Protein AF-A0AAV6MIE3-F1 (afdb_monomer)

Secondary structure (DSSP, 8-state):
-HHHHHHHHHHHHHHTTT-----S------GGGGGGGHHHHHH-PPPPHHHHHHHHHTGGGHHHHHH-TTTHHHHHSHHHHHHHHHHT-PPP--

InterPro domains:
  IPR016140 Bifunctional inhibitor/plant lipid transfer protein/seed storage helical domain [PF00234] (31-94)
  IPR016140 Bifunctional inhibitor/plant lipid transfer protein/seed storage helical domain [SM00499] (29-94)
  IPR033872 Non-specific lipid-transfer protein type 2 [PTHR33214] (2-94)
  IPR033872 Non-specific lipid-transfer protein type 2 [cd01959] (29-94)

Solvent-accessible surface area (backbone atoms only — not comparable to full-atom values): 5722 Å² total; per-residue (Å²): 112,72,73,61,53,54,52,54,52,55,54,56,58,56,57,62,71,72,60,83,68,71,86,55,82,77,66,75,81,52,80,70,58,52,55,64,33,50,62,29,64,72,71,74,48,80,67,49,72,68,23,33,55,39,49,55,63,44,52,87,39,47,58,63,39,57,70,32,86,80,46,24,64,55,59,71,29,71,59,43,46,52,47,30,57,75,54,72,40,83,83,80,91,121

Radius of gyration: 19.36 Å; Cα contacts (8 Å, |Δi|>4): 74; chains: 1; bounding box: 42×34×52 Å

Structure (mmCIF, N/CA/C/O backbone):
data_AF-A0AAV6MIE3-F1
#
_entry.id   AF-A0AAV6MIE3-F1
#
loop_
_atom_site.group_PDB
_atom_site.id
_atom_site.type_symbol
_atom_site.label_atom_id
_atom_site.label_alt_id
_atom_site.label_comp_id
_atom_site.label_asym_id
_atom_site.label_entity_id
_atom_site.label_seq_id
_atom_site.pdbx_PDB_ins_code
_atom_site.Cartn_x
_atom_site.Cartn_y
_atom_site.Cartn_z
_atom_site.occupancy
_atom_site.B_iso_or_equiv
_atom_site.auth_seq_id
_atom_site.auth_comp_id
_atom_site.auth_asym_id
_atom_site.auth_atom_id
_atom_site.pdbx_PDB_model_num
ATOM 1 N N . MET A 1 1 ? 29.374 -18.663 -40.412 1.00 49.97 1 MET A N 1
ATOM 2 C CA . MET A 1 1 ? 28.413 -17.541 -40.270 1.00 49.97 1 MET A CA 1
ATOM 3 C C . MET A 1 1 ? 27.057 -17.997 -39.719 1.00 49.97 1 MET A C 1
ATOM 5 O O . MET A 1 1 ? 26.659 -17.479 -38.688 1.00 49.97 1 MET A O 1
ATOM 9 N N . LYS A 1 2 ? 26.412 -19.036 -40.282 1.00 48.22 2 LYS A N 1
ATOM 10 C CA . LYS A 1 2 ? 25.129 -19.602 -39.790 1.00 48.22 2 LYS A CA 1
ATOM 11 C C . LYS A 1 2 ? 25.073 -19.933 -38.281 1.00 48.22 2 LYS A C 1
ATOM 13 O O . LYS A 1 2 ? 24.120 -19.559 -37.617 1.00 48.22 2 LYS A O 1
ATOM 18 N N . LYS A 1 3 ? 26.123 -20.552 -37.717 1.00 43.09 3 LYS A N 1
ATOM 19 C CA . LYS A 1 3 ? 26.182 -20.924 -36.283 1.00 43.09 3 LYS A CA 1
ATOM 20 C C . LYS A 1 3 ? 26.196 -19.725 -35.322 1.00 43.09 3 LYS A C 1
ATOM 22 O O . LYS A 1 3 ? 25.668 -19.821 -34.223 1.00 43.09 3 LYS A O 1
ATOM 27 N N . ARG A 1 4 ? 26.784 -18.595 -35.741 1.00 52.66 4 ARG A N 1
ATOM 28 C CA . ARG A 1 4 ? 26.840 -17.368 -34.928 1.00 52.66 4 ARG A CA 1
ATOM 29 C C . ARG A 1 4 ? 25.507 -16.620 -34.933 1.00 52.66 4 ARG A C 1
ATOM 31 O O . ARG A 1 4 ? 25.168 -16.007 -33.932 1.00 52.66 4 ARG A O 1
ATOM 38 N N . LEU A 1 5 ? 24.740 -16.741 -36.019 1.00 56.97 5 LEU A N 1
ATOM 39 C CA . LEU A 1 5 ? 23.400 -16.168 -36.129 1.00 56.97 5 LEU A CA 1
ATOM 40 C C . LEU A 1 5 ? 22.400 -16.891 -35.209 1.00 56.97 5 LEU A C 1
ATOM 42 O O . LEU A 1 5 ? 21.666 -16.230 -34.488 1.00 56.97 5 LEU A O 1
ATOM 46 N N . CYS A 1 6 ? 22.438 -18.229 -35.141 1.00 57.09 6 CYS A N 1
ATOM 47 C CA . CYS A 1 6 ? 21.580 -19.001 -34.228 1.00 57.09 6 CYS A CA 1
ATOM 48 C C . CYS A 1 6 ? 21.855 -18.702 -32.743 1.00 57.09 6 CYS A C 1
ATOM 50 O O . CYS A 1 6 ? 20.919 -18.605 -31.958 1.00 57.09 6 CYS A O 1
ATOM 52 N N . LEU A 1 7 ? 23.128 -18.531 -32.363 1.00 56.44 7 LEU A N 1
ATOM 53 C CA . LEU A 1 7 ? 23.513 -18.205 -30.984 1.00 56.44 7 LEU A CA 1
ATOM 54 C C . LEU A 1 7 ? 23.044 -16.805 -30.562 1.00 56.44 7 LEU A C 1
ATOM 56 O O . LEU A 1 7 ? 22.573 -16.638 -29.444 1.00 56.44 7 LEU A O 1
ATOM 60 N N . MET A 1 8 ? 23.115 -15.820 -31.460 1.00 56.25 8 MET A N 1
ATOM 61 C CA . MET A 1 8 ? 22.619 -14.461 -31.197 1.00 56.25 8 MET A CA 1
ATOM 62 C C . MET A 1 8 ? 21.094 -14.434 -31.014 1.00 56.25 8 MET A C 1
ATOM 64 O O . MET A 1 8 ? 20.597 -13.772 -30.106 1.00 56.25 8 MET A O 1
ATOM 68 N N . VAL A 1 9 ? 20.358 -15.196 -31.834 1.00 57.59 9 VAL A N 1
ATOM 69 C CA . VAL A 1 9 ? 18.893 -15.312 -31.730 1.00 57.59 9 VAL A CA 1
ATOM 70 C C . VAL A 1 9 ? 18.491 -15.982 -30.415 1.00 57.59 9 VAL A C 1
ATOM 72 O O . VAL A 1 9 ? 17.615 -15.470 -29.726 1.00 57.59 9 VAL A O 1
ATOM 75 N N . ALA A 1 10 ? 19.175 -17.062 -30.021 1.00 57.38 10 ALA A N 1
ATOM 76 C CA . ALA A 1 10 ? 18.893 -17.770 -28.772 1.00 57.38 10 ALA A CA 1
ATOM 77 C C . ALA A 1 10 ? 19.126 -16.893 -27.526 1.00 57.38 10 ALA A C 1
ATOM 79 O O . ALA A 1 10 ? 18.330 -16.927 -26.588 1.00 57.38 10 ALA A O 1
ATOM 80 N N . VAL A 1 11 ? 20.178 -16.066 -27.528 1.00 56.38 11 VAL A N 1
ATOM 81 C CA . VAL A 1 11 ? 20.474 -15.143 -26.421 1.00 56.38 11 VAL A CA 1
ATOM 82 C C . VAL A 1 11 ? 19.448 -14.006 -26.353 1.00 56.38 11 VAL A C 1
ATOM 84 O O . VAL A 1 11 ? 18.966 -13.702 -25.265 1.00 56.38 11 VAL A O 1
ATOM 87 N N . MET A 1 12 ? 19.033 -13.428 -27.489 1.00 52.50 12 MET A N 1
ATOM 88 C CA . MET A 1 12 ? 17.985 -12.394 -27.494 1.00 52.50 12 MET A CA 1
ATOM 89 C C . MET A 1 12 ? 16.624 -12.920 -27.020 1.00 52.50 12 MET A C 1
ATOM 91 O O . MET A 1 12 ? 15.912 -12.208 -26.316 1.00 52.50 12 MET A O 1
ATOM 95 N N . THR A 1 13 ? 16.276 -14.174 -27.330 1.00 51.91 13 THR A N 1
ATOM 96 C CA . THR A 1 13 ? 15.018 -14.774 -26.855 1.00 51.91 13 THR A CA 1
ATOM 97 C C . THR A 1 13 ? 15.007 -15.067 -25.354 1.00 51.91 13 THR A C 1
ATOM 99 O O . THR A 1 13 ? 13.947 -15.012 -24.741 1.00 51.91 13 THR A O 1
ATOM 102 N N . MET A 1 14 ? 16.163 -15.338 -24.735 1.00 49.41 14 MET A N 1
ATOM 103 C CA . MET A 1 14 ? 16.243 -15.583 -23.287 1.00 49.41 14 MET A CA 1
ATOM 104 C C . MET A 1 14 ? 16.175 -14.289 -22.466 1.00 49.41 14 MET A C 1
ATOM 106 O O . MET A 1 14 ? 15.614 -14.292 -21.375 1.00 49.41 14 MET A O 1
ATOM 110 N N . VAL A 1 15 ? 16.688 -13.172 -22.993 1.00 51.06 15 VAL A N 1
ATOM 111 C CA . VAL A 1 15 ? 16.619 -11.863 -22.313 1.00 51.06 15 VAL A CA 1
ATOM 112 C C . VAL A 1 15 ? 15.186 -11.315 -22.283 1.00 51.06 15 VAL A C 1
ATOM 114 O O . VAL A 1 15 ? 14.797 -10.693 -21.300 1.00 51.06 15 VAL A O 1
ATOM 117 N N . ALA A 1 16 ? 14.369 -11.619 -23.296 1.00 49.50 16 ALA A N 1
ATOM 118 C CA . ALA A 1 16 ? 12.966 -11.197 -23.349 1.00 49.50 16 ALA A CA 1
ATOM 119 C C . ALA A 1 16 ? 12.062 -11.891 -22.307 1.00 49.50 16 ALA A C 1
ATOM 121 O O . ALA A 1 16 ? 10.980 -11.396 -22.013 1.00 49.50 16 ALA A O 1
ATOM 122 N N . LEU A 1 17 ? 12.497 -13.021 -21.736 1.00 47.84 17 LEU A N 1
ATOM 123 C CA . LEU A 1 17 ? 11.748 -13.769 -20.715 1.00 47.84 17 LEU A CA 1
ATOM 124 C C . LEU A 1 17 ? 12.020 -13.286 -19.280 1.00 47.84 17 LEU A C 1
ATOM 126 O O . LEU A 1 17 ? 11.339 -13.729 -18.358 1.00 47.84 17 LEU A O 1
ATOM 130 N N . LEU A 1 18 ? 13.002 -12.399 -19.077 1.00 49.31 18 LEU A N 1
ATOM 131 C CA . LEU A 1 18 ? 13.361 -11.862 -17.756 1.00 49.31 18 LEU A CA 1
ATOM 132 C C . LEU A 1 18 ? 12.739 -10.492 -17.466 1.00 49.31 18 LEU A C 1
ATOM 134 O O . LEU A 1 18 ? 12.708 -10.072 -16.313 1.00 49.31 18 LEU A O 1
ATOM 138 N N . THR A 1 19 ? 12.210 -9.812 -18.481 1.00 47.78 19 THR A N 1
ATOM 139 C CA . THR A 1 19 ? 11.431 -8.583 -18.313 1.00 47.78 19 THR A CA 1
ATOM 140 C C . THR A 1 19 ? 9.957 -8.942 -18.382 1.00 47.78 19 THR A C 1
ATOM 142 O O . THR A 1 19 ? 9.295 -8.767 -19.405 1.00 47.78 19 THR A O 1
ATOM 145 N N . GLY A 1 20 ? 9.455 -9.509 -17.288 1.00 49.12 20 GLY A N 1
ATOM 146 C CA . GLY A 1 20 ? 8.026 -9.602 -17.022 1.00 49.12 20 GLY A CA 1
ATOM 147 C C . GLY A 1 20 ? 7.438 -8.221 -16.750 1.00 49.12 20 GLY A C 1
ATOM 148 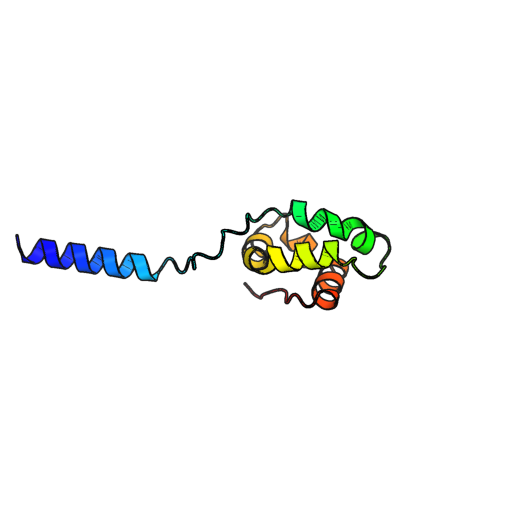O O . GLY A 1 20 ? 6.874 -8.007 -15.688 1.00 49.12 20 GLY A O 1
ATOM 149 N N . ASP A 1 21 ? 7.565 -7.295 -17.694 1.00 44.69 21 ASP A N 1
ATOM 150 C CA . ASP A 1 21 ? 6.850 -6.029 -17.661 1.00 44.69 21 ASP A CA 1
ATOM 151 C C . ASP A 1 21 ? 5.655 -6.204 -18.584 1.00 44.69 21 ASP A C 1
ATOM 153 O O . ASP A 1 21 ? 5.672 -5.883 -19.775 1.00 44.69 21 ASP A O 1
ATOM 157 N N . GLY A 1 22 ? 4.620 -6.832 -18.021 1.00 45.00 22 GLY A N 1
ATOM 158 C CA . GLY A 1 22 ? 3.294 -6.781 -18.606 1.00 45.00 22 GLY A CA 1
ATOM 159 C C . GLY A 1 22 ? 2.998 -5.326 -18.936 1.00 45.00 22 GLY A C 1
ATOM 160 O O . GLY A 1 22 ? 3.137 -4.454 -18.079 1.00 45.00 22 GLY A O 1
ATOM 161 N N . VAL A 1 23 ? 2.620 -5.068 -20.185 1.00 47.59 23 VAL A N 1
ATOM 162 C CA . VAL A 1 23 ? 2.192 -3.748 -20.656 1.00 47.59 23 VAL A CA 1
ATOM 163 C C . VAL A 1 23 ? 0.794 -3.479 -20.070 1.00 47.59 23 VAL A C 1
ATOM 165 O O . VAL A 1 23 ? -0.229 -3.419 -20.739 1.00 47.59 23 VAL A O 1
ATOM 168 N N . ALA A 1 24 ? 0.717 -3.426 -18.744 1.00 51.91 24 ALA A N 1
ATOM 169 C CA . ALA A 1 24 ? -0.262 -2.599 -18.081 1.00 51.91 24 ALA A CA 1
ATOM 170 C C . ALA A 1 24 ? 0.137 -1.166 -18.426 1.00 51.91 24 ALA A C 1
ATOM 172 O O . ALA A 1 24 ? 1.333 -0.869 -18.500 1.00 51.91 24 ALA A O 1
ATOM 173 N N . GLU A 1 25 ? -0.830 -0.286 -18.680 1.00 49.06 25 GLU A N 1
ATOM 174 C CA . GLU A 1 25 ? -0.541 1.146 -18.702 1.00 49.06 25 GLU A CA 1
ATOM 175 C C . GLU A 1 25 ? 0.353 1.441 -17.505 1.00 49.06 25 GLU A C 1
ATOM 177 O O . GLU A 1 25 ? -0.025 1.103 -16.383 1.00 49.06 25 GLU A O 1
ATOM 182 N N . ALA A 1 26 ? 1.578 1.908 -17.762 1.00 56.88 26 ALA A N 1
ATOM 183 C CA . ALA A 1 26 ? 2.584 2.012 -16.723 1.00 56.88 26 ALA A CA 1
A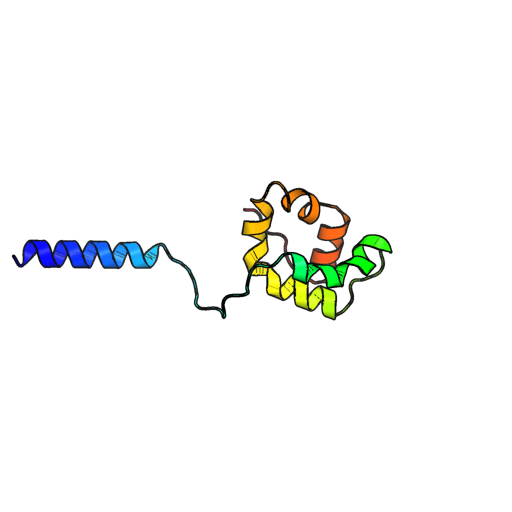TOM 184 C C . ALA A 1 26 ? 2.037 2.975 -15.674 1.00 56.88 26 ALA A C 1
ATOM 186 O O . ALA A 1 26 ? 2.087 4.195 -15.856 1.00 56.88 26 ALA A O 1
ATOM 187 N N . VAL A 1 27 ? 1.455 2.428 -14.601 1.00 64.31 27 VAL A N 1
ATOM 188 C CA . VAL A 1 27 ? 1.078 3.213 -13.441 1.00 64.31 27 VAL A CA 1
ATOM 189 C C . VAL A 1 27 ? 2.377 3.856 -13.023 1.00 64.31 27 VAL A C 1
ATOM 191 O O . VAL A 1 27 ? 3.334 3.180 -12.645 1.00 64.31 27 VAL A O 1
ATOM 194 N N . LYS A 1 28 ? 2.443 5.176 -13.169 1.00 85.31 28 LYS A N 1
ATOM 195 C CA . LYS A 1 28 ? 3.609 5.897 -12.712 1.00 85.31 28 LYS A CA 1
ATOM 196 C C . LYS A 1 28 ? 3.632 5.749 -11.200 1.00 85.31 28 LYS A C 1
ATOM 198 O O . LYS A 1 28 ? 2.753 6.272 -10.512 1.00 85.31 28 LYS A O 1
ATOM 203 N N . CYS A 1 29 ? 4.630 5.020 -10.712 1.00 90.75 29 CYS A N 1
ATOM 204 C CA . CYS A 1 29 ? 4.877 4.906 -9.292 1.00 90.75 29 CYS A CA 1
ATOM 205 C C . CYS A 1 29 ? 5.214 6.302 -8.767 1.00 90.75 29 CYS A C 1
ATOM 207 O O . CYS A 1 29 ? 6.315 6.816 -8.958 1.00 90.75 29 CYS A O 1
ATOM 209 N N . ASP A 1 30 ? 4.230 6.921 -8.126 1.00 93.62 30 ASP A N 1
ATOM 210 C CA . ASP A 1 30 ? 4.346 8.215 -7.478 1.00 93.62 30 ASP A CA 1
ATOM 211 C C . ASP A 1 30 ? 3.713 8.131 -6.079 1.00 93.62 30 ASP A C 1
ATOM 213 O O . ASP A 1 30 ? 2.484 8.123 -5.946 1.00 93.62 30 ASP A O 1
ATOM 217 N N . PRO A 1 31 ? 4.529 8.078 -5.010 1.00 91.12 31 PRO A N 1
ATOM 218 C CA . PRO A 1 31 ? 4.020 7.997 -3.645 1.00 91.12 31 PRO A CA 1
ATOM 219 C C . PRO A 1 31 ? 3.190 9.230 -3.252 1.00 91.12 31 PRO A C 1
ATOM 221 O O . PRO A 1 31 ? 2.407 9.168 -2.300 1.00 91.12 31 PRO A O 1
ATOM 224 N N . MET A 1 32 ? 3.306 10.346 -3.983 1.00 92.56 32 MET A N 1
ATOM 225 C CA . MET A 1 32 ? 2.509 11.550 -3.743 1.00 92.56 32 MET A CA 1
ATOM 226 C C . MET A 1 32 ? 1.025 11.345 -4.048 1.00 92.56 32 MET A C 1
ATOM 228 O O . MET A 1 32 ? 0.190 12.041 -3.468 1.00 92.56 32 MET A O 1
ATOM 232 N N . GLU A 1 33 ? 0.671 10.348 -4.858 1.00 92.50 33 GLU A N 1
ATOM 233 C CA . GLU A 1 33 ? -0.723 9.981 -5.120 1.00 92.50 33 GLU A CA 1
ATOM 234 C C . GLU A 1 33 ? -1.437 9.485 -3.848 1.00 92.50 33 GLU A C 1
ATOM 236 O O . GLU A 1 33 ? -2.647 9.660 -3.705 1.00 92.50 33 GLU A O 1
ATOM 241 N N . MET A 1 34 ? -0.699 8.953 -2.862 1.00 91.50 34 MET A N 1
ATOM 242 C CA . MET A 1 34 ? -1.261 8.515 -1.574 1.00 91.50 34 MET A CA 1
ATOM 243 C C . MET A 1 34 ? -1.636 9.686 -0.647 1.00 91.50 34 MET A C 1
ATOM 245 O O . MET A 1 34 ? -2.215 9.471 0.421 1.00 91.50 34 MET A O 1
ATOM 249 N N . ARG A 1 35 ? -1.368 10.944 -1.035 1.00 91.81 35 ARG A N 1
ATOM 250 C CA . ARG A 1 35 ? -1.745 12.133 -0.246 1.00 91.81 35 ARG A CA 1
ATOM 251 C C . ARG A 1 35 ? -3.251 12.278 -0.048 1.00 91.81 35 ARG A C 1
ATOM 253 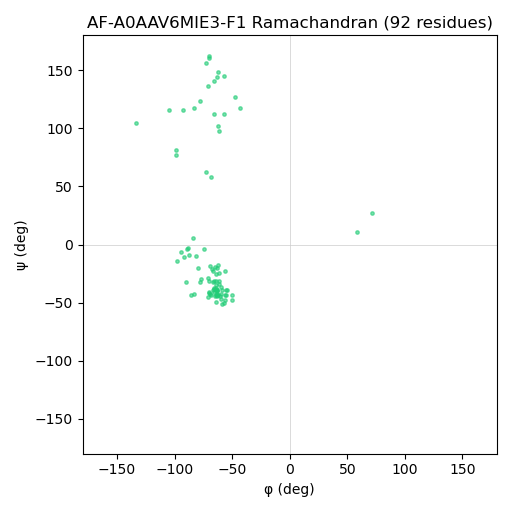O O . ARG A 1 35 ? -3.656 12.856 0.959 1.00 91.81 35 ARG A O 1
ATOM 260 N N . ALA A 1 36 ? -4.065 11.713 -0.942 1.00 93.00 36 ALA A N 1
ATOM 261 C CA . ALA A 1 36 ? -5.518 11.634 -0.775 1.00 93.00 36 ALA A CA 1
ATOM 262 C C . ALA A 1 36 ? -5.926 10.928 0.536 1.00 93.00 36 ALA A C 1
ATOM 264 O O . ALA A 1 36 ? -7.004 11.171 1.070 1.00 93.00 36 ALA A O 1
ATOM 265 N N . CYS A 1 37 ? -5.042 10.102 1.104 1.00 93.19 37 CYS A N 1
ATOM 266 C CA . CYS A 1 37 ? -5.265 9.393 2.359 1.00 93.19 37 CYS A CA 1
ATOM 267 C C . CYS A 1 37 ? -4.819 10.166 3.612 1.00 93.19 37 CYS A C 1
ATOM 269 O O . CYS A 1 37 ? -5.038 9.689 4.723 1.00 93.19 37 CYS A O 1
ATOM 271 N N . LEU A 1 38 ? -4.214 11.356 3.481 1.00 90.69 38 LEU A N 1
ATOM 272 C CA . LEU A 1 38 ? -3.752 12.149 4.631 1.00 90.69 38 LEU A CA 1
ATOM 273 C C . LEU A 1 38 ? -4.839 12.432 5.682 1.00 90.69 38 LEU A C 1
ATOM 275 O O . LEU A 1 38 ? -4.500 12.374 6.866 1.00 90.69 38 LEU A O 1
ATOM 279 N N . PRO A 1 39 ? -6.107 12.720 5.320 1.00 89.06 39 PRO A N 1
ATOM 280 C CA . PRO A 1 39 ? -7.171 12.858 6.310 1.00 89.06 39 PRO A CA 1
ATOM 281 C C . PRO A 1 39 ? -7.339 11.579 7.137 1.00 89.06 39 PRO A C 1
ATOM 283 O O . PRO A 1 39 ? -7.200 11.637 8.354 1.00 89.06 39 PRO A O 1
ATOM 286 N N . ALA A 1 40 ? -7.471 10.418 6.484 1.00 88.88 40 ALA A N 1
ATOM 287 C CA . ALA A 1 40 ? -7.623 9.119 7.147 1.00 88.88 40 ALA A CA 1
ATOM 288 C C . ALA A 1 40 ? -6.416 8.747 8.030 1.00 88.88 40 ALA A C 1
ATOM 290 O O . ALA A 1 40 ? -6.574 8.161 9.100 1.00 88.88 40 ALA A O 1
ATOM 291 N N . ILE A 1 41 ? -5.201 9.139 7.623 1.00 86.25 41 ILE A N 1
ATOM 292 C CA . ILE A 1 41 ? -3.982 8.953 8.427 1.00 86.25 41 ILE A CA 1
ATOM 293 C C . ILE A 1 41 ? -4.028 9.785 9.718 1.00 86.25 41 ILE A C 1
ATOM 295 O O . ILE A 1 41 ? -3.548 9.318 10.752 1.00 86.25 41 ILE A O 1
ATOM 299 N N . LYS A 1 42 ? -4.570 11.010 9.664 1.00 84.31 42 LYS A N 1
ATOM 300 C CA . LYS A 1 42 ? -4.582 11.966 10.784 1.00 84.31 42 LYS A CA 1
ATOM 301 C C . LYS A 1 42 ? -5.755 11.769 11.740 1.00 84.31 42 LYS A C 1
ATOM 303 O O . LYS A 1 42 ? -5.556 11.856 12.947 1.00 84.31 42 LYS A O 1
ATOM 308 N N . SER A 1 43 ? -6.962 11.552 11.221 1.00 78.94 43 SER A N 1
ATOM 309 C CA . SER A 1 43 ? -8.196 11.526 12.019 1.00 78.94 43 SER A CA 1
ATOM 310 C C . SER A 1 43 ? -8.611 10.123 12.467 1.00 78.94 43 SER A C 1
ATOM 312 O O . SER A 1 43 ? -9.536 9.991 13.260 1.00 78.94 43 SER A O 1
ATOM 314 N N . SER A 1 44 ? -7.929 9.065 12.005 1.00 73.06 44 SER A N 1
ATOM 315 C CA . SER A 1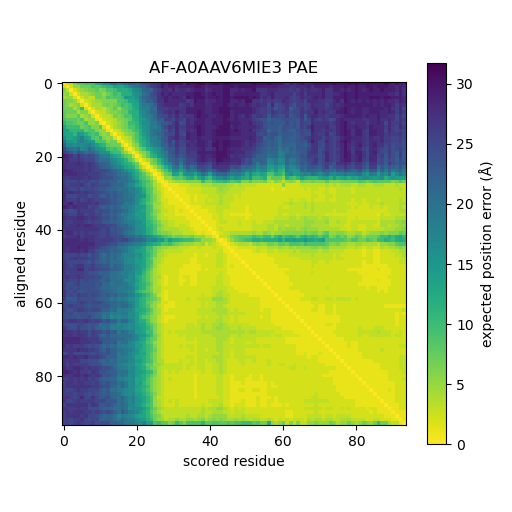 44 ? -8.339 7.659 12.198 1.00 73.06 44 SER A CA 1
ATOM 316 C C . SER A 1 44 ? -9.726 7.313 11.632 1.00 73.06 44 SER A C 1
ATOM 318 O O . SER A 1 44 ? -10.233 6.213 11.890 1.00 73.06 44 SER A O 1
ATOM 320 N N . GLU A 1 45 ? -10.314 8.221 10.847 1.00 83.88 45 GLU A N 1
ATOM 321 C CA . GLU A 1 45 ? -11.560 8.029 10.109 1.00 83.88 45 GLU A CA 1
ATOM 322 C C . GLU A 1 45 ? -11.374 7.040 8.945 1.00 83.88 45 GLU A C 1
ATOM 324 O O . GLU A 1 45 ? -10.244 6.796 8.501 1.00 83.88 45 GLU A O 1
ATOM 329 N N . PRO A 1 46 ? -12.470 6.450 8.433 1.00 89.69 46 PRO A N 1
ATOM 330 C CA . PRO A 1 46 ? -12.412 5.595 7.2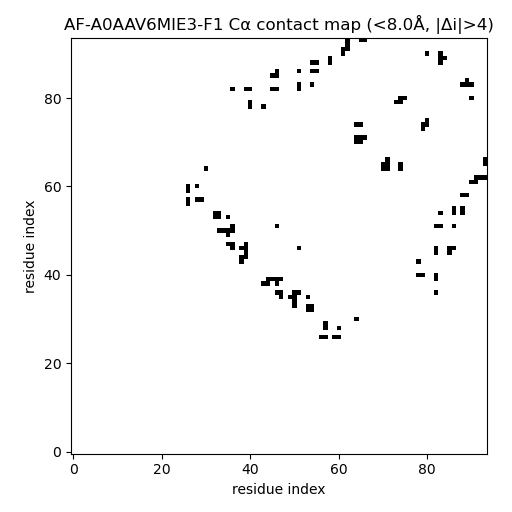53 1.00 89.69 46 PRO A CA 1
ATOM 331 C C . PRO A 1 46 ? -11.810 6.326 6.037 1.00 89.69 46 PRO A C 1
ATOM 333 O O . PRO A 1 46 ? -12.056 7.523 5.860 1.00 89.69 46 PRO A O 1
ATOM 336 N N . PRO A 1 47 ? -11.047 5.632 5.170 1.00 95.25 47 PRO A N 1
ATOM 337 C CA . PRO A 1 47 ? -10.544 6.231 3.940 1.00 95.25 47 PRO A CA 1
ATOM 338 C C . PRO A 1 47 ? -11.689 6.625 3.002 1.00 95.25 47 PRO A C 1
ATOM 340 O O . PRO A 1 47 ? -12.699 5.929 2.892 1.00 95.25 47 PRO A O 1
ATOM 343 N N . THR A 1 48 ? -11.514 7.742 2.296 1.00 95.75 48 THR A N 1
ATOM 344 C CA . THR A 1 48 ? -12.438 8.167 1.241 1.00 95.75 48 THR A CA 1
ATOM 345 C C . THR A 1 48 ? -12.333 7.247 0.023 1.00 95.75 48 THR A C 1
ATOM 347 O O . THR A 1 48 ? -11.323 6.563 -0.169 1.00 95.75 48 THR A O 1
ATOM 350 N N . ALA A 1 49 ? -13.348 7.275 -0.846 1.00 96.44 49 ALA A N 1
ATOM 351 C CA . ALA A 1 49 ? -13.301 6.562 -2.124 1.00 96.44 49 ALA A CA 1
ATOM 352 C C . ALA A 1 49 ? -12.072 6.971 -2.955 1.00 96.44 49 ALA A C 1
ATOM 354 O O . ALA A 1 49 ? -11.346 6.110 -3.440 1.00 96.44 49 ALA A O 1
ATOM 355 N N . GLU A 1 50 ? -11.770 8.273 -3.013 1.00 96.38 50 GLU A N 1
ATOM 356 C CA . GLU A 1 50 ? -10.592 8.790 -3.713 1.00 96.38 50 GLU A CA 1
ATOM 357 C C . GLU A 1 50 ? -9.282 8.236 -3.137 1.00 96.38 50 GLU A C 1
ATOM 359 O O . GLU A 1 50 ? -8.416 7.800 -3.894 1.00 96.38 50 GLU A O 1
ATOM 364 N N . CYS A 1 51 ? -9.140 8.190 -1.806 1.00 96.50 51 CYS A N 1
ATOM 365 C CA . CYS A 1 51 ? -7.985 7.556 -1.172 1.00 96.50 51 CYS A CA 1
ATOM 366 C C . CYS A 1 51 ? -7.856 6.094 -1.618 1.00 96.50 51 CYS A C 1
ATOM 368 O O . CYS A 1 51 ? -6.792 5.690 -2.088 1.00 96.50 51 CYS A O 1
ATOM 370 N N . CYS A 1 52 ? -8.934 5.311 -1.539 1.00 97.12 52 CYS A N 1
ATOM 371 C CA . CYS A 1 52 ? -8.881 3.907 -1.935 1.00 97.12 52 CYS A CA 1
ATOM 372 C C . CYS A 1 52 ? -8.575 3.709 -3.421 1.00 97.12 52 CYS A C 1
ATOM 374 O O . CYS A 1 52 ? -7.808 2.809 -3.759 1.00 97.12 52 CYS A O 1
ATOM 376 N N . ASP A 1 53 ? -9.101 4.554 -4.303 1.00 97.25 53 ASP A N 1
ATOM 377 C CA . ASP A 1 53 ? -8.804 4.491 -5.733 1.00 97.25 53 ASP A CA 1
ATOM 378 C C . ASP A 1 53 ? -7.322 4.752 -6.014 1.00 97.25 53 ASP A C 1
ATOM 380 O O . ASP A 1 53 ? -6.718 4.074 -6.849 1.00 97.25 53 ASP A O 1
ATOM 384 N N . LYS A 1 54 ? -6.707 5.702 -5.300 1.00 95.88 54 LYS A N 1
ATOM 385 C CA . LYS A 1 54 ? -5.270 5.985 -5.424 1.00 95.88 54 LYS A CA 1
ATOM 386 C C . LYS A 1 54 ? -4.412 4.842 -4.889 1.00 95.88 54 LYS A C 1
ATOM 388 O O . LYS A 1 54 ? -3.458 4.453 -5.557 1.00 95.88 54 LYS A O 1
ATOM 393 N N . VAL A 1 55 ? -4.767 4.265 -3.740 1.00 95.25 55 VAL A N 1
ATOM 394 C CA . VAL A 1 55 ? -4.036 3.123 -3.159 1.00 95.25 55 VAL A CA 1
ATOM 395 C C . VAL A 1 55 ? -4.105 1.903 -4.083 1.00 95.25 55 VAL A C 1
ATOM 397 O O . VAL A 1 55 ? -3.072 1.298 -4.346 1.00 95.25 55 VAL A O 1
ATOM 400 N N . LYS A 1 56 ? -5.284 1.584 -4.637 1.00 95.88 56 LYS A N 1
ATOM 401 C CA . LYS A 1 56 ? -5.469 0.471 -5.590 1.00 95.88 56 LYS A CA 1
ATOM 402 C C . LYS A 1 56 ? -4.663 0.658 -6.867 1.00 95.88 56 LYS A C 1
ATOM 404 O O . LYS A 1 56 ? -4.023 -0.274 -7.334 1.00 95.88 56 LYS A O 1
ATOM 409 N N . LYS A 1 57 ? -4.654 1.873 -7.424 1.00 94.81 57 LYS A N 1
ATOM 410 C CA . LYS A 1 57 ? -3.843 2.175 -8.612 1.00 94.81 57 LYS A CA 1
ATOM 411 C C . LYS A 1 57 ? -2.361 1.918 -8.355 1.00 94.81 57 LYS A C 1
ATOM 413 O O . LYS A 1 57 ? -1.695 1.382 -9.226 1.00 94.81 57 LYS A O 1
ATOM 418 N N . GLN A 1 58 ? -1.872 2.251 -7.162 1.00 94.00 58 GLN A N 1
ATOM 419 C CA . GLN A 1 58 ? -0.471 2.088 -6.769 1.00 94.00 58 GLN A CA 1
ATOM 420 C C . GLN A 1 58 ? -0.116 0.674 -6.261 1.00 94.00 58 GLN A C 1
ATOM 422 O O . GLN A 1 58 ? 1.016 0.467 -5.827 1.00 94.00 58 GLN A O 1
ATOM 427 N N . GLU A 1 59 ? -1.025 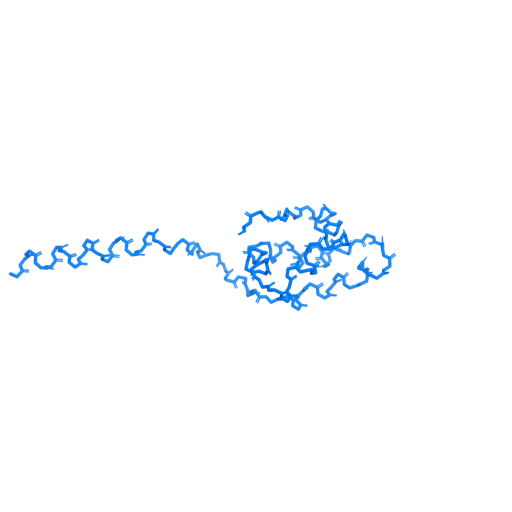-0.309 -6.312 1.00 94.00 59 GLU A N 1
ATOM 428 C CA . GLU A 1 59 ? -0.783 -1.662 -5.777 1.00 94.00 59 GLU A CA 1
ATOM 429 C C . GLU A 1 59 ? 0.468 -2.317 -6.388 1.00 94.00 59 GLU A C 1
ATOM 431 O O . GLU A 1 59 ? 1.320 -2.831 -5.661 1.00 94.00 59 GLU A O 1
ATOM 436 N N . GLY A 1 60 ? 0.646 -2.200 -7.708 1.00 92.62 60 GLY A N 1
ATOM 437 C CA . GLY A 1 60 ? 1.824 -2.725 -8.411 1.00 92.62 60 GLY A CA 1
ATOM 438 C C . GLY A 1 60 ? 3.156 -2.082 -7.996 1.00 92.62 60 GLY A C 1
ATOM 439 O O . GLY A 1 60 ? 4.209 -2.691 -8.163 1.00 92.62 60 GLY A O 1
ATOM 440 N N . CYS A 1 61 ? 3.123 -0.888 -7.401 1.00 94.81 61 CYS A N 1
ATOM 441 C CA . CYS A 1 61 ? 4.308 -0.145 -6.969 1.00 94.81 61 CYS A CA 1
ATOM 442 C C . CYS A 1 61 ? 4.709 -0.435 -5.512 1.00 94.81 61 CYS A C 1
ATOM 444 O O . CYS A 1 61 ? 5.802 -0.058 -5.083 1.00 94.81 61 CYS A O 1
ATOM 446 N N . LEU A 1 62 ? 3.862 -1.117 -4.728 1.00 94.44 62 LEU A N 1
ATOM 447 C CA . LEU A 1 62 ? 4.081 -1.299 -3.287 1.00 94.44 62 LEU A CA 1
ATOM 448 C C . LEU A 1 62 ? 5.398 -2.017 -2.968 1.00 94.44 62 LEU A C 1
ATOM 450 O O . LEU A 1 62 ? 6.077 -1.640 -2.015 1.00 94.44 62 LEU A O 1
ATOM 454 N N . CYS A 1 63 ? 5.807 -2.996 -3.777 1.00 94.69 63 CYS A N 1
ATOM 455 C CA . CYS A 1 63 ? 7.096 -3.666 -3.591 1.00 94.69 63 CYS A CA 1
ATOM 456 C C . CYS A 1 63 ? 8.294 -2.733 -3.786 1.00 94.69 63 CYS A C 1
ATOM 458 O O . CYS A 1 63 ? 9.278 -2.830 -3.054 1.00 94.69 63 CYS A O 1
ATOM 460 N N . GLU A 1 64 ? 8.237 -1.835 -4.768 1.00 93.94 64 GLU A N 1
ATOM 461 C CA . GLU A 1 64 ? 9.297 -0.850 -4.989 1.00 93.94 64 GLU A CA 1
ATOM 462 C C . GLU A 1 64 ? 9.393 0.103 -3.795 1.00 93.94 64 GLU A C 1
ATOM 464 O O . GLU A 1 64 ? 10.477 0.359 -3.267 1.00 93.94 64 GLU A O 1
ATOM 469 N N . TYR A 1 65 ? 8.246 0.552 -3.290 1.00 94.50 65 TYR A N 1
ATOM 470 C CA . TYR A 1 65 ? 8.197 1.416 -2.119 1.00 94.50 65 TYR A CA 1
ATOM 471 C C . TYR A 1 65 ? 8.693 0.724 -0.845 1.00 94.50 65 TYR A C 1
ATOM 473 O O . TYR A 1 65 ? 9.394 1.351 -0.052 1.00 94.50 65 TYR A O 1
ATOM 481 N N . LEU A 1 66 ? 8.406 -0.567 -0.657 1.00 94.81 66 LEU A N 1
ATOM 482 C CA . LEU A 1 66 ? 8.901 -1.349 0.484 1.00 94.81 66 LEU A CA 1
ATOM 483 C C . LEU A 1 66 ? 10.421 -1.564 0.463 1.00 94.81 66 LEU A C 1
ATOM 485 O O . LEU A 1 66 ? 11.013 -1.785 1.520 1.00 94.81 66 LEU A O 1
ATOM 489 N N . LYS A 1 67 ? 11.065 -1.467 -0.706 1.00 94.62 67 LYS A N 1
ATOM 490 C CA . LYS A 1 67 ? 12.533 -1.493 -0.837 1.00 94.62 67 LYS A CA 1
ATOM 491 C C . LYS A 1 67 ? 13.176 -0.148 -0.505 1.00 94.62 67 LYS A C 1
ATOM 493 O O . LYS A 1 67 ? 14.366 -0.098 -0.200 1.00 94.62 67 LYS A O 1
ATOM 498 N N . SER A 1 68 ? 12.413 0.944 -0.553 1.00 94.00 68 SER A N 1
ATOM 499 C CA . SER A 1 68 ? 12.917 2.270 -0.210 1.00 94.00 68 SER A CA 1
ATOM 500 C C . SER A 1 68 ? 12.997 2.439 1.311 1.00 94.00 68 SER A C 1
ATOM 502 O O . SER A 1 68 ? 11.968 2.357 1.984 1.00 94.00 68 SER A O 1
ATOM 504 N N . PRO A 1 69 ? 14.171 2.769 1.883 1.00 94.06 69 PRO A N 1
ATOM 505 C CA . PRO A 1 69 ? 14.298 3.012 3.322 1.00 94.06 69 PRO A CA 1
ATOM 506 C C . PRO A 1 69 ? 13.502 4.240 3.786 1.00 94.06 69 PRO A C 1
ATOM 508 O O . PRO A 1 69 ? 13.201 4.365 4.969 1.00 94.06 69 PRO A O 1
ATOM 511 N N . ILE A 1 70 ? 13.145 5.137 2.860 1.00 94.12 70 ILE A N 1
ATOM 512 C CA . ILE A 1 70 ? 12.352 6.334 3.148 1.00 94.12 70 ILE A CA 1
ATOM 513 C C . ILE A 1 70 ? 10.862 5.992 3.179 1.00 94.12 70 ILE A C 1
ATOM 515 O O . ILE A 1 70 ? 10.157 6.469 4.057 1.00 94.12 70 ILE A O 1
ATOM 519 N N . LEU A 1 71 ? 10.368 5.171 2.244 1.00 93.38 71 LEU A N 1
ATOM 520 C CA . LEU A 1 71 ? 8.930 4.898 2.100 1.00 93.38 71 LEU A CA 1
ATOM 521 C C . LEU A 1 71 ? 8.458 3.698 2.930 1.00 93.38 71 LEU A C 1
ATOM 523 O O . LEU A 1 71 ? 7.336 3.714 3.442 1.00 93.38 71 LEU A O 1
ATOM 527 N N . LYS A 1 72 ? 9.315 2.688 3.119 1.00 94.38 72 LYS A N 1
ATOM 528 C CA . LYS A 1 72 ? 9.009 1.470 3.883 1.00 94.38 72 LYS A CA 1
ATOM 529 C C . LYS A 1 72 ? 8.416 1.756 5.271 1.00 94.38 72 LYS A C 1
ATOM 531 O O . LYS A 1 72 ? 7.359 1.193 5.555 1.00 94.38 72 LYS A O 1
ATOM 536 N N . PRO A 1 73 ? 8.978 2.654 6.109 1.00 93.81 73 PRO A N 1
ATOM 537 C CA . PRO A 1 73 ? 8.422 2.909 7.439 1.00 93.81 73 PRO A CA 1
ATOM 538 C C . PRO A 1 73 ? 6.984 3.445 7.405 1.00 93.81 73 PRO A C 1
ATOM 540 O O . PRO A 1 73 ? 6.191 3.151 8.299 1.00 93.81 73 PRO A O 1
ATOM 543 N N . TYR A 1 74 ? 6.620 4.203 6.364 1.00 90.00 74 TYR A N 1
ATOM 544 C CA . TYR A 1 74 ? 5.260 4.716 6.203 1.00 90.00 74 TYR A CA 1
ATOM 545 C C . TYR A 1 74 ? 4.284 3.599 5.842 1.00 90.00 74 TYR A C 1
ATOM 547 O O . TYR A 1 74 ? 3.226 3.507 6.462 1.00 90.00 74 TYR A O 1
ATOM 555 N N . LEU A 1 75 ? 4.654 2.721 4.904 1.00 92.19 75 LEU A N 1
ATOM 556 C CA . LEU A 1 75 ? 3.835 1.571 4.499 1.00 92.19 75 LEU A CA 1
ATOM 557 C C . LEU A 1 75 ? 3.691 0.523 5.610 1.00 92.19 75 LEU A C 1
ATOM 559 O O . LEU A 1 75 ? 2.645 -0.111 5.736 1.00 92.19 75 LEU A O 1
ATOM 563 N N . GLU A 1 76 ? 4.711 0.362 6.453 1.00 92.44 76 GLU A N 1
ATOM 564 C CA . GLU A 1 76 ? 4.684 -0.578 7.577 1.00 92.44 76 GLU A CA 1
ATOM 565 C C . GLU A 1 76 ? 3.964 -0.033 8.819 1.00 92.44 76 GLU A C 1
ATOM 567 O O . GLU A 1 76 ? 3.684 -0.806 9.747 1.00 92.44 76 GLU A O 1
ATOM 572 N N . SER A 1 77 ? 3.627 1.261 8.832 1.00 91.19 77 SER A N 1
ATOM 573 C CA . SER A 1 77 ? 2.923 1.897 9.944 1.00 91.19 77 SER A CA 1
ATOM 574 C C . SER A 1 77 ? 1.527 1.286 10.171 1.00 91.19 77 SER A C 1
ATOM 576 O O . SER A 1 77 ? 0.861 0.868 9.216 1.00 91.19 77 SER A O 1
ATOM 578 N N . PRO A 1 78 ? 1.027 1.257 11.424 1.00 91.62 78 PRO A N 1
ATOM 579 C CA . PRO A 1 78 ? -0.303 0.722 11.722 1.00 91.62 78 PRO A CA 1
ATOM 580 C C . PRO A 1 78 ? -1.426 1.393 10.917 1.00 91.62 78 PRO A C 1
ATOM 582 O O . PRO A 1 78 ? -2.331 0.713 10.434 1.00 91.62 78 PRO A O 1
ATOM 585 N N . ASN A 1 79 ? -1.344 2.713 10.716 1.00 90.56 79 ASN A N 1
ATOM 586 C CA . ASN A 1 79 ? -2.367 3.466 9.989 1.00 90.56 79 ASN A CA 1
ATOM 587 C C . ASN A 1 79 ? -2.362 3.139 8.491 1.00 90.56 79 ASN A C 1
ATOM 589 O O . ASN A 1 79 ? -3.432 2.945 7.918 1.00 90.56 79 ASN A O 1
ATOM 593 N N . ALA A 1 80 ? -1.188 3.005 7.864 1.00 91.50 80 ALA A N 1
ATOM 594 C CA . ALA A 1 80 ? -1.106 2.598 6.461 1.00 91.50 80 ALA A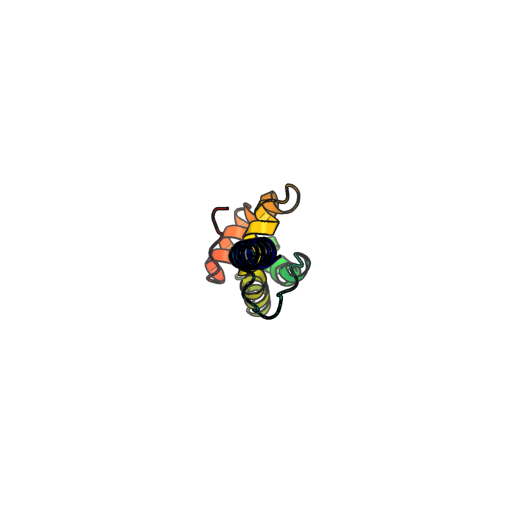 CA 1
ATOM 595 C C . ALA A 1 80 ? -1.661 1.183 6.246 1.00 91.50 80 ALA A C 1
ATOM 597 O O . ALA A 1 80 ? -2.457 0.971 5.333 1.00 91.50 80 ALA A O 1
ATOM 598 N N . LYS A 1 81 ? -1.338 0.240 7.140 1.00 93.56 81 LYS A N 1
ATOM 599 C CA . LYS A 1 81 ? -1.902 -1.122 7.127 1.00 93.56 81 LYS A CA 1
ATOM 600 C C . LYS A 1 81 ? -3.424 -1.125 7.270 1.00 93.56 81 LYS A C 1
ATOM 602 O O . LYS A 1 81 ? -4.108 -1.848 6.547 1.00 93.56 81 LYS A O 1
ATOM 607 N N . LYS A 1 82 ? -3.968 -0.294 8.166 1.00 93.56 82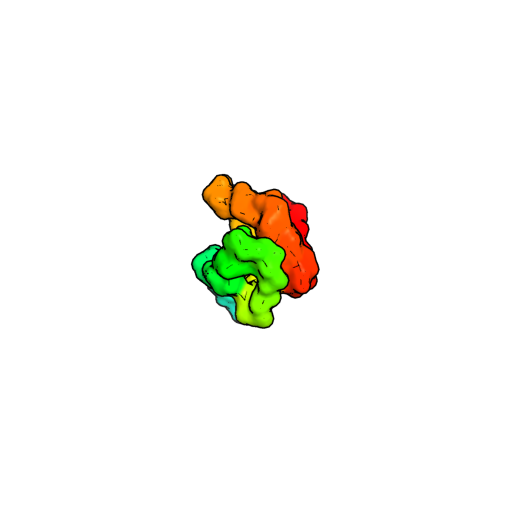 LYS A N 1
ATOM 608 C CA . LYS A 1 82 ? -5.420 -0.140 8.343 1.00 93.56 82 LYS A CA 1
ATOM 609 C C . LYS A 1 82 ? -6.088 0.412 7.080 1.00 93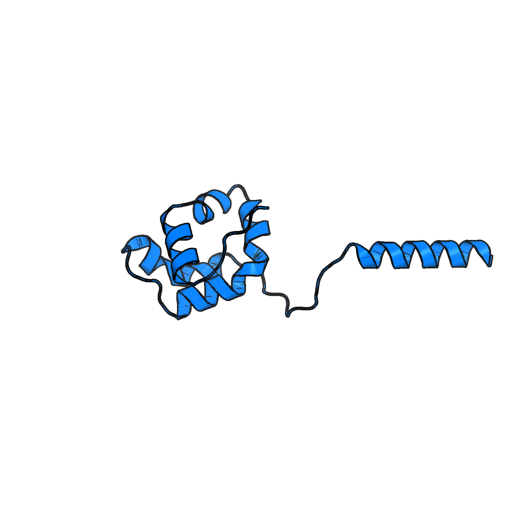.56 82 LYS A C 1
ATOM 611 O O . LYS A 1 82 ? -7.137 -0.097 6.690 1.00 93.56 82 LYS A O 1
ATOM 616 N N . ILE A 1 83 ? -5.485 1.414 6.437 1.00 94.94 83 ILE A N 1
ATOM 617 C CA . ILE A 1 83 ? -5.989 1.997 5.183 1.00 94.94 83 ILE A CA 1
ATOM 618 C C . ILE A 1 83 ? -5.963 0.958 4.061 1.00 94.94 83 ILE A C 1
ATOM 620 O O . ILE A 1 83 ? -6.989 0.749 3.421 1.00 94.94 83 ILE A O 1
ATOM 624 N N . ALA A 1 84 ? -4.838 0.266 3.870 1.00 95.38 84 ALA A N 1
ATOM 625 C CA . ALA A 1 84 ? -4.697 -0.778 2.857 1.00 95.38 84 ALA A CA 1
ATOM 626 C C . ALA A 1 84 ? -5.763 -1.875 3.031 1.00 95.38 84 ALA A C 1
ATOM 628 O O . ALA A 1 84 ? -6.499 -2.173 2.093 1.00 95.38 84 ALA A O 1
ATOM 629 N N . SER A 1 85 ? -5.944 -2.366 4.263 1.00 95.94 85 SER A N 1
ATOM 630 C CA . SER A 1 85 ? -6.996 -3.332 4.608 1.00 95.94 85 SER A CA 1
ATOM 631 C C . SER A 1 85 ? -8.407 -2.800 4.320 1.00 95.94 85 SER A C 1
ATOM 633 O O . SER A 1 85 ? -9.198 -3.470 3.660 1.00 95.94 85 SER A O 1
ATOM 635 N N . SER A 1 86 ? -8.707 -1.561 4.726 1.00 96.38 86 SER A N 1
ATOM 636 C CA . SER A 1 86 ? -10.021 -0.933 4.498 1.00 96.38 86 SER A CA 1
ATOM 637 C C . SER A 1 86 ? -10.329 -0.731 3.011 1.00 96.38 86 SER A C 1
ATOM 639 O O . SER A 1 86 ? -11.484 -0.801 2.602 1.00 96.38 86 SER A O 1
ATOM 641 N N . CYS A 1 87 ? -9.301 -0.495 2.196 1.00 96.94 87 CYS A N 1
ATOM 642 C CA . CYS A 1 87 ? -9.420 -0.329 0.751 1.00 96.94 87 CYS A CA 1
ATOM 643 C C . CYS A 1 87 ? -9.326 -1.650 -0.031 1.00 96.94 87 CYS A C 1
ATOM 645 O O . CYS A 1 87 ? -9.477 -1.628 -1.254 1.00 96.94 87 CYS A O 1
ATOM 647 N N . GLY A 1 88 ? -9.096 -2.784 0.641 1.00 96.88 88 GLY A N 1
ATOM 648 C CA . GLY A 1 88 ? -8.959 -4.098 0.008 1.00 96.88 88 GLY A CA 1
ATOM 649 C C . GLY A 1 88 ? -7.665 -4.276 -0.787 1.00 96.88 88 GLY A C 1
ATOM 650 O O . GLY A 1 88 ? -7.653 -5.043 -1.742 1.00 96.88 88 GLY A O 1
ATOM 651 N N . VAL A 1 89 ? -6.600 -3.559 -0.420 1.00 96.31 89 VAL A N 1
ATOM 652 C CA . VAL A 1 89 ? -5.288 -3.643 -1.073 1.00 96.31 89 VAL A CA 1
ATOM 653 C C . VAL A 1 89 ? -4.334 -4.438 -0.180 1.00 96.31 89 VAL A C 1
ATOM 655 O O . VAL A 1 89 ? -4.037 -3.996 0.935 1.00 96.31 89 VAL A O 1
ATOM 658 N N . PRO A 1 90 ? -3.851 -5.612 -0.619 1.00 94.19 90 PRO A N 1
ATOM 659 C CA . PRO A 1 90 ? -2.882 -6.381 0.146 1.00 94.19 90 PRO A CA 1
ATOM 660 C C . PRO A 1 90 ? -1.516 -5.684 0.129 1.00 94.19 90 PRO A C 1
ATOM 662 O O . PRO A 1 90 ? -1.044 -5.233 -0.910 1.00 94.19 90 PRO A O 1
ATOM 665 N N . ILE A 1 91 ? -0.847 -5.625 1.283 1.00 92.56 91 ILE A N 1
ATOM 666 C CA . ILE A 1 91 ? 0.560 -5.211 1.334 1.00 92.56 91 ILE A CA 1
ATOM 667 C C . ILE A 1 91 ? 1.410 -6.448 1.019 1.00 92.56 91 ILE A C 1
ATOM 669 O O . ILE A 1 91 ? 1.338 -7.427 1.769 1.00 92.56 91 ILE A O 1
ATOM 673 N N . PRO A 1 92 ? 2.192 -6.439 -0.073 1.00 92.12 92 PRO A N 1
ATOM 674 C CA . PRO A 1 92 ? 2.941 -7.610 -0.497 1.00 92.12 92 PRO A CA 1
ATOM 675 C C . PRO A 1 92 ? 4.139 -7.881 0.421 1.00 92.12 92 PRO A C 1
ATOM 677 O O . PRO A 1 92 ? 4.676 -6.982 1.067 1.00 92.12 92 PRO A O 1
ATOM 680 N N . THR A 1 93 ? 4.579 -9.140 0.447 1.00 90.25 93 THR A N 1
ATOM 681 C CA . THR A 1 93 ? 5.917 -9.493 0.938 1.00 90.25 93 THR A CA 1
ATOM 682 C C . THR A 1 93 ? 6.854 -9.522 -0.258 1.00 90.25 93 THR A C 1
ATOM 684 O O . THR A 1 93 ? 6.678 -10.329 -1.170 1.00 90.25 93 THR A O 1
ATOM 687 N N . CYS A 1 94 ? 7.814 -8.611 -0.244 1.00 85.81 94 CYS A N 1
ATOM 688 C CA . CYS A 1 94 ? 8.897 -8.458 -1.201 1.00 85.81 94 CYS A CA 1
ATOM 689 C C . CYS A 1 94 ? 10.145 -8.019 -0.408 1.00 85.81 94 CYS A C 1
ATOM 691 O O . CYS A 1 94 ? 11.220 -7.996 -1.034 1.00 85.81 94 CYS A O 1
#

Sequence (94 aa):
MKKRLCLMVAVMTMVALLTGDGVAEAVKCDPMEMRACLPAIKSSEPPTAECCDKVKKQEGCLCEYLKSPILKPYLESPNAKKIASSCGVPIPTC

Organism: NCBI:txid37648

Mean predicted aligned error: 11.6 Å

pLDDT: mean 80.82, std 18.91, range [43.09, 97.25]

Foldseek 3Di:
DVVVVVVVVVVVVVVVVVPPPDPDVPLPQDCVQLVQCVVCLPVVDARDPSNLVSCVSCLVVLVVLCPDPVRVVVCPDPSVVVNCVSSVRDRDDD

Nearest PDB structures (foldseek):
  1tuk-assembly1_A  TM=8.085E-01  e=1.211E-04  Triticum aestivum
  7w9a-assembly1_A  TM=6.895E-01  e=9.341E-02  Solanum melongena
  3pu3-assembly2_B  TM=3.689E-01  e=2.313E+00  Homo sapiens
  3pu3-assembly1_A  TM=3.747E-01  e=3.455E+00  Homo sapiens
  3pus-assembly2_B  TM=3.578E-01  e=2.909E+00  Homo sapiens